Protein AF-A0A6A3IEI0-F1 (afdb_monomer_lite)

Foldseek 3Di:
DDDDDDDDDDDDDDDPDDPPPPPPPPVQDPCLDPVNLVQLVCQQVVFPPDLVRLLVRPSNLVSLVQLQDPSNLVSCVVVVVDHSVVSVVSVVSNCVSVVVDDPPDPDD

Sequence (108 aa):
MKSMTAAVIALGVLASAVPALAQETHSLSSECTVEYLTSAKSACDSVADVSQLKCEDESCHEALHSLVEDEVRQCYVDLGLGPATDLDYYVLLDEFCHGQGVRIWHCQ

Structure (mmCIF, N/CA/C/O backbone):
data_AF-A0A6A3IEI0-F1
#
_entry.id   AF-A0A6A3IEI0-F1
#
loop_
_atom_site.group_PDB
_atom_site.id
_atom_site.type_symbol
_atom_site.label_atom_id
_atom_site.label_alt_id
_atom_site.label_comp_id
_atom_site.label_asym_id
_atom_site.label_entity_id
_atom_site.label_seq_id
_atom_site.pdbx_PDB_ins_code
_atom_site.Cartn_x
_atom_site.Cartn_y
_atom_site.Cartn_z
_atom_site.occupancy
_atom_site.B_iso_or_equiv
_atom_site.auth_seq_id
_atom_site.auth_comp_id
_atom_site.auth_asym_id
_atom_site.auth_atom_id
_atom_site.pdbx_PDB_model_num
ATOM 1 N N . MET A 1 1 ? -25.613 -55.795 59.375 1.00 34.84 1 MET A N 1
ATOM 2 C CA . MET A 1 1 ? -24.328 -55.244 59.857 1.00 34.84 1 MET A CA 1
ATOM 3 C C . MET A 1 1 ? -24.255 -53.798 59.387 1.00 34.84 1 MET A C 1
ATOM 5 O O . MET A 1 1 ? -24.365 -53.638 58.186 1.00 34.84 1 MET A O 1
ATOM 9 N N . LYS A 1 2 ? -24.156 -52.830 60.325 1.00 37.31 2 LYS A N 1
ATOM 10 C CA . LYS A 1 2 ? -23.661 -51.425 60.234 1.00 37.31 2 LYS A CA 1
ATOM 11 C C . LYS A 1 2 ? -24.031 -50.572 59.000 1.00 37.31 2 LYS A C 1
ATOM 13 O O . LYS A 1 2 ? -23.844 -51.001 57.882 1.00 37.31 2 LYS A O 1
ATOM 18 N N . SER A 1 3 ? -24.364 -49.289 59.078 1.00 32.91 3 SER A N 1
ATOM 19 C CA . SER A 1 3 ? -24.734 -48.319 60.115 1.00 32.91 3 SER A CA 1
ATOM 20 C C . SER A 1 3 ? -25.071 -47.046 59.322 1.00 32.91 3 SER A C 1
ATOM 22 O O . SER A 1 3 ? -24.439 -46.784 58.301 1.00 32.91 3 SER A O 1
ATOM 24 N N . MET A 1 4 ? -26.062 -46.282 59.767 1.00 51.47 4 MET A N 1
ATOM 25 C CA . MET A 1 4 ? -26.483 -45.007 59.177 1.00 51.47 4 MET A CA 1
ATOM 26 C C . MET A 1 4 ? -25.411 -43.922 59.354 1.00 51.47 4 MET A C 1
ATOM 28 O O . MET A 1 4 ? -24.902 -43.830 60.466 1.00 51.47 4 MET A O 1
ATOM 32 N N . THR A 1 5 ? -25.206 -43.053 58.350 1.00 45.84 5 THR A N 1
ATOM 33 C CA . THR A 1 5 ? -25.083 -41.593 58.564 1.00 45.84 5 THR A CA 1
ATOM 34 C C . THR A 1 5 ? -25.382 -40.818 57.276 1.00 45.84 5 THR A C 1
ATOM 36 O O . THR A 1 5 ? -24.763 -41.048 56.241 1.00 45.84 5 THR A O 1
ATOM 39 N N . ALA A 1 6 ? -26.330 -39.885 57.360 1.00 48.53 6 ALA A N 1
ATOM 40 C CA . ALA A 1 6 ? -26.602 -38.861 56.359 1.00 48.53 6 ALA A CA 1
ATOM 41 C C . ALA A 1 6 ? -25.674 -37.652 56.569 1.00 48.53 6 ALA A C 1
ATOM 43 O O . ALA A 1 6 ? -25.370 -37.306 57.710 1.00 48.53 6 ALA A O 1
ATOM 44 N N . ALA A 1 7 ? -25.292 -36.972 55.488 1.00 47.81 7 ALA A N 1
ATOM 45 C CA . ALA A 1 7 ? -24.742 -35.621 55.540 1.00 47.81 7 ALA A CA 1
ATOM 46 C C . ALA A 1 7 ? -25.400 -34.782 54.439 1.00 47.81 7 ALA A C 1
ATOM 48 O O . ALA A 1 7 ? -25.228 -35.030 53.249 1.00 47.81 7 ALA A O 1
ATOM 49 N N . VAL A 1 8 ? -26.205 -33.817 54.876 1.00 51.47 8 VAL A N 1
ATOM 50 C CA . VAL A 1 8 ? -26.814 -32.765 54.064 1.00 51.47 8 VAL A CA 1
ATOM 51 C C . VAL A 1 8 ? -25.814 -31.613 54.023 1.00 51.47 8 VAL A C 1
ATOM 53 O O . VAL A 1 8 ? -25.468 -31.106 55.087 1.00 51.47 8 VAL A O 1
ATOM 56 N N . ILE A 1 9 ? -25.362 -31.177 52.842 1.00 54.38 9 ILE A N 1
ATOM 57 C CA . ILE A 1 9 ? -24.664 -29.889 52.690 1.00 54.38 9 ILE A CA 1
ATOM 58 C C . ILE A 1 9 ? -25.219 -29.144 51.469 1.00 54.38 9 ILE A C 1
ATOM 60 O O . ILE A 1 9 ? -24.963 -29.497 50.325 1.00 54.38 9 ILE A O 1
ATOM 64 N N . ALA A 1 10 ? -26.052 -28.162 51.815 1.00 45.59 10 ALA A N 1
ATOM 65 C CA . ALA A 1 10 ? -26.248 -26.812 51.285 1.00 45.59 10 ALA A CA 1
ATOM 66 C C . ALA A 1 10 ? -26.016 -26.462 49.796 1.00 45.59 10 ALA A C 1
ATOM 68 O O . ALA A 1 10 ? -24.976 -26.710 49.197 1.00 45.59 10 ALA A O 1
ATOM 69 N N . LEU A 1 11 ? -27.012 -25.717 49.302 1.00 50.47 11 LEU A N 1
ATOM 70 C CA . LEU A 1 11 ? -27.072 -24.878 48.103 1.00 50.47 11 LEU A CA 1
ATOM 71 C C . LEU A 1 11 ? -25.837 -23.987 47.878 1.00 50.47 11 LEU A C 1
ATOM 73 O O . LEU A 1 11 ? -25.334 -23.376 48.819 1.00 50.47 11 LEU A O 1
ATOM 77 N N . GLY A 1 12 ? -25.467 -23.785 46.607 1.00 43.62 12 GLY A N 1
ATOM 78 C CA . GLY A 1 12 ? -24.478 -22.775 46.225 1.00 43.62 12 GLY A CA 1
ATOM 79 C C . GLY A 1 12 ? -24.364 -22.511 44.720 1.00 43.62 12 GLY A C 1
ATOM 80 O O . GLY A 1 12 ? -23.536 -23.114 44.059 1.00 43.62 12 GLY A O 1
ATOM 81 N N . VAL A 1 13 ? -25.169 -21.552 44.246 1.00 50.34 13 VAL A N 1
ATOM 82 C CA . VAL A 1 13 ? -24.911 -20.582 43.155 1.00 50.34 13 VAL A CA 1
ATOM 83 C C . VAL A 1 13 ? -24.738 -21.095 41.710 1.00 50.34 13 VAL A C 1
ATOM 85 O O . VAL A 1 13 ? -23.729 -21.670 41.318 1.00 50.34 13 VAL A O 1
ATOM 88 N N . LEU A 1 14 ? -25.722 -20.726 40.880 1.00 53.97 14 LEU A N 1
ATOM 89 C CA . LEU A 1 14 ? -25.626 -20.638 39.423 1.00 53.97 14 LEU A CA 1
ATOM 90 C C . LEU A 1 14 ? -24.632 -19.532 39.040 1.00 53.97 14 LEU A C 1
ATOM 92 O O . LEU A 1 14 ? -24.899 -18.355 39.276 1.00 53.97 14 LEU A O 1
ATOM 96 N N . ALA A 1 15 ? -23.528 -19.900 38.401 1.00 49.03 15 ALA A N 1
ATOM 97 C CA . ALA A 1 15 ? -22.707 -18.975 37.633 1.00 49.03 15 ALA A CA 1
ATOM 98 C C . ALA A 1 15 ? -22.516 -19.572 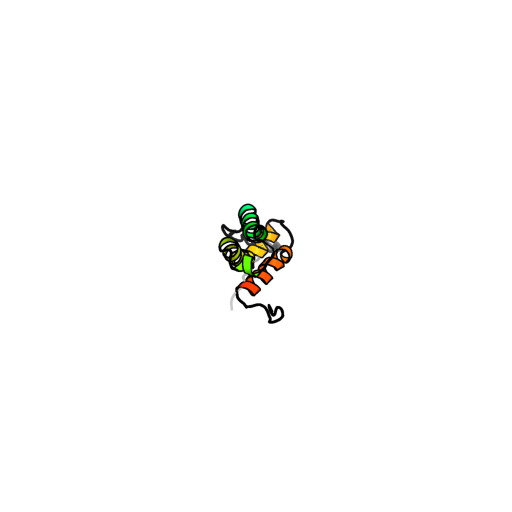36.238 1.00 49.03 15 ALA A C 1
ATOM 100 O O . ALA A 1 15 ? -21.639 -20.401 36.007 1.00 49.03 15 ALA A O 1
ATOM 101 N N . SER A 1 16 ? -23.383 -19.185 35.304 1.00 51.22 16 SER A N 1
ATOM 102 C CA . SER A 1 16 ? -23.108 -19.333 33.878 1.00 51.22 16 SER A CA 1
ATOM 103 C C . SER A 1 16 ? -21.912 -18.441 33.561 1.00 51.22 16 SER A C 1
ATOM 105 O O . SER A 1 16 ? -22.046 -17.219 33.488 1.00 51.22 16 SER A O 1
ATOM 107 N N . ALA A 1 17 ? -20.735 -19.053 33.454 1.00 51.69 17 ALA A N 1
ATOM 108 C CA . ALA A 1 17 ? -19.540 -18.390 32.973 1.00 51.69 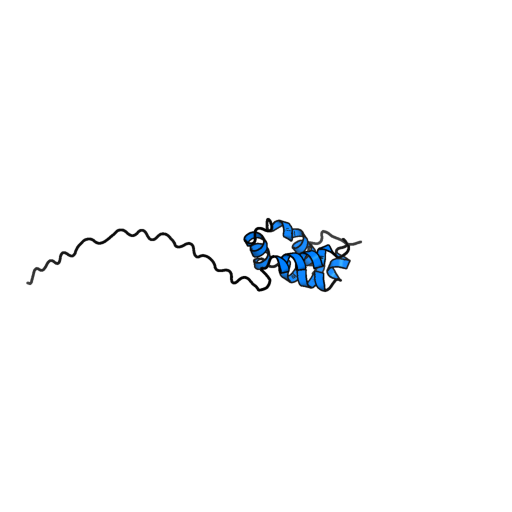17 ALA A CA 1
ATOM 109 C C . ALA A 1 17 ? -19.819 -17.884 31.553 1.00 51.69 17 ALA A C 1
ATOM 111 O O . ALA A 1 17 ? -20.028 -18.666 30.626 1.00 51.69 17 ALA A O 1
ATOM 112 N N . VAL A 1 18 ? -19.875 -16.562 31.404 1.00 60.34 18 VAL A N 1
ATOM 113 C CA . VAL A 1 18 ? -19.730 -15.906 30.108 1.00 60.34 18 VAL A CA 1
ATOM 114 C C . VAL A 1 18 ? -18.391 -16.356 29.516 1.00 60.34 18 VAL A C 1
ATOM 116 O O . VAL A 1 18 ? -17.390 -16.325 30.239 1.00 60.34 18 VAL A O 1
ATOM 119 N N . PRO A 1 19 ? -18.323 -16.805 28.252 1.00 47.12 19 PRO A N 1
ATOM 120 C CA . PRO A 1 19 ? -17.031 -16.982 27.622 1.00 47.12 19 PRO A CA 1
ATOM 121 C C . PRO A 1 19 ? -16.401 -15.591 27.564 1.00 47.12 19 PRO A C 1
ATOM 123 O O . PRO A 1 19 ? -16.930 -14.680 26.925 1.00 47.12 19 PRO A O 1
ATOM 126 N N . ALA A 1 20 ? -15.317 -15.406 28.315 1.00 53.28 20 ALA A N 1
ATOM 127 C CA . ALA A 1 20 ? -14.439 -14.273 28.123 1.00 53.28 20 ALA A CA 1
ATOM 128 C C . ALA A 1 20 ? -14.009 -14.326 26.656 1.00 53.28 20 ALA A C 1
ATOM 130 O O . ALA A 1 20 ? -13.369 -15.292 26.242 1.00 53.28 20 ALA A O 1
ATOM 131 N N . LEU A 1 21 ? -14.425 -13.332 25.867 1.00 45.47 21 LEU A N 1
ATOM 132 C CA . LEU A 1 21 ? -13.785 -13.038 24.595 1.00 45.47 21 LEU A CA 1
ATOM 133 C C . LEU A 1 21 ? -12.297 -12.934 24.914 1.00 45.47 21 LEU A C 1
ATOM 135 O O . LEU A 1 21 ? -11.884 -12.020 25.633 1.00 45.47 21 LEU A O 1
ATOM 139 N N . ALA A 1 22 ? -11.528 -13.927 24.470 1.00 52.62 22 ALA A N 1
ATOM 140 C CA . ALA A 1 22 ? -10.094 -13.803 24.377 1.00 52.62 22 ALA A CA 1
ATOM 141 C C . ALA A 1 22 ? -9.875 -12.577 23.495 1.00 52.62 22 ALA A C 1
ATOM 143 O O . ALA A 1 22 ? -10.135 -12.604 22.297 1.00 52.62 22 ALA A O 1
ATOM 144 N N . GLN A 1 23 ? -9.542 -11.454 24.124 1.00 47.59 23 GLN A N 1
ATOM 145 C CA . GLN A 1 23 ? -8.947 -10.348 23.408 1.00 47.59 23 GLN A CA 1
ATOM 146 C C . GLN A 1 23 ? -7.590 -10.897 23.003 1.00 47.59 23 GLN A C 1
ATOM 148 O O . GLN A 1 23 ? -6.699 -11.043 23.840 1.00 47.59 23 GLN A O 1
ATOM 153 N N . GLU A 1 24 ? -7.515 -11.349 21.755 1.00 47.88 24 GLU A N 1
ATOM 154 C CA . GLU A 1 24 ? -6.271 -11.628 21.066 1.00 47.88 24 GLU A CA 1
ATOM 155 C C . GLU A 1 24 ? -5.506 -10.309 21.099 1.00 47.88 24 GLU A C 1
ATOM 157 O O . GLU A 1 24 ? -5.742 -9.392 20.317 1.00 47.88 24 GLU A O 1
ATOM 162 N N . THR A 1 25 ? -4.659 -10.152 22.113 1.00 47.81 25 THR A N 1
ATOM 163 C CA . THR A 1 25 ? -3.644 -9.114 22.130 1.00 47.81 25 THR A CA 1
ATOM 164 C C . THR A 1 25 ? -2.660 -9.529 21.046 1.00 47.81 25 THR A C 1
ATOM 166 O O . THR A 1 25 ? -1.638 -10.155 21.333 1.00 47.81 25 THR A O 1
ATOM 169 N N . HIS A 1 26 ? -3.018 -9.276 19.783 1.00 53.19 26 HIS A N 1
ATOM 170 C CA . HIS A 1 26 ? -2.070 -9.302 18.688 1.00 53.19 26 HIS A CA 1
ATOM 171 C C . HIS A 1 26 ? -0.924 -8.416 19.149 1.00 53.19 26 HIS A C 1
ATOM 173 O O . HIS A 1 26 ? -1.106 -7.237 19.465 1.00 53.19 26 HIS A O 1
ATOM 179 N N . SER A 1 27 ? 0.234 -9.041 19.348 1.00 53.59 27 SER A N 1
ATOM 180 C CA . SER A 1 27 ? 1.466 -8.310 19.568 1.00 53.59 27 SER A CA 1
ATOM 181 C C . SER A 1 27 ? 1.676 -7.553 18.278 1.00 53.59 27 SER A C 1
ATOM 183 O O . SER A 1 27 ? 2.127 -8.144 17.312 1.00 53.59 27 SER A O 1
ATOM 185 N N . LEU A 1 28 ? 1.222 -6.299 18.246 1.00 57.62 28 LEU A N 1
ATOM 186 C CA . LEU A 1 28 ? 1.346 -5.426 17.093 1.00 57.62 28 LEU A CA 1
ATOM 187 C C . LEU A 1 28 ? 2.820 -5.492 16.691 1.00 57.62 28 LEU A C 1
ATOM 189 O O . LEU A 1 28 ? 3.676 -5.043 17.464 1.00 57.62 28 LEU A O 1
ATOM 193 N N . SER A 1 29 ? 3.120 -6.113 15.542 1.00 63.22 29 SER A N 1
ATOM 194 C CA . SER A 1 29 ? 4.444 -6.000 14.934 1.00 63.22 29 SER A CA 1
ATOM 195 C C . SER A 1 29 ? 4.831 -4.515 14.942 1.00 63.22 29 SER A C 1
ATOM 197 O O . SER A 1 29 ? 3.966 -3.636 14.875 1.00 63.22 29 SER A O 1
ATOM 199 N N . SER A 1 30 ? 6.124 -4.197 15.007 1.00 69.75 30 SER A N 1
ATOM 200 C CA . SER A 1 30 ? 6.607 -2.822 14.790 1.00 69.75 30 SER A CA 1
ATOM 201 C C . SER A 1 30 ? 6.070 -2.192 13.494 1.00 69.75 30 SER A C 1
ATOM 203 O O . SER A 1 30 ? 6.048 -0.972 13.356 1.00 69.75 30 SER A O 1
ATOM 205 N N . GLU A 1 31 ? 5.614 -3.034 12.572 1.00 74.75 31 GLU A N 1
ATOM 206 C CA . GLU A 1 31 ? 5.027 -2.716 11.274 1.00 74.75 31 GLU A CA 1
ATOM 207 C C . GLU A 1 31 ? 3.521 -2.402 11.356 1.00 74.75 31 GLU A C 1
ATOM 209 O O . GLU A 1 31 ? 2.941 -1.809 10.452 1.00 74.75 31 GLU A O 1
ATOM 214 N N . CYS A 1 32 ? 2.861 -2.716 12.470 1.00 87.69 32 CYS A N 1
ATOM 215 C CA . CYS A 1 32 ? 1.446 -2.435 12.673 1.00 87.69 32 CYS A CA 1
ATOM 216 C C . CYS A 1 32 ? 1.220 -1.023 13.242 1.00 87.69 32 CYS A C 1
ATOM 218 O O . CYS A 1 32 ? 0.696 -0.823 14.341 1.00 87.69 32 CYS A O 1
ATOM 220 N N . THR A 1 33 ? 1.647 -0.017 12.479 1.00 93.06 33 THR A N 1
ATOM 221 C CA . THR A 1 33 ? 1.388 1.401 12.759 1.00 93.06 33 THR A CA 1
ATOM 222 C C . THR A 1 33 ? 0.835 2.092 11.520 1.00 93.06 33 THR A C 1
ATOM 224 O O . THR A 1 33 ? 1.125 1.703 10.386 1.00 93.06 33 THR A O 1
ATOM 227 N N . VAL A 1 34 ? 0.038 3.144 11.725 1.00 95.12 34 VAL A N 1
ATOM 228 C CA . VAL A 1 34 ? -0.513 3.940 10.618 1.00 95.12 34 VAL A CA 1
ATOM 229 C C . VAL A 1 34 ? 0.620 4.552 9.795 1.00 95.12 34 VAL A C 1
ATOM 231 O O . VAL A 1 34 ? 0.553 4.575 8.565 1.00 95.12 34 VAL A O 1
ATOM 234 N N . GLU A 1 35 ? 1.676 5.013 10.463 1.00 94.94 35 GLU A N 1
ATOM 235 C CA . GLU A 1 35 ? 2.868 5.582 9.846 1.00 94.94 35 GLU A CA 1
ATOM 236 C C . GLU A 1 35 ? 3.588 4.557 8.969 1.00 94.94 35 GLU A C 1
ATOM 238 O O . GLU A 1 35 ? 3.876 4.860 7.809 1.00 94.94 35 GLU A O 1
ATOM 243 N N . TYR A 1 36 ? 3.825 3.343 9.482 1.00 94.19 36 TYR A N 1
ATOM 244 C CA . TYR A 1 36 ? 4.485 2.284 8.720 1.00 94.19 36 TYR A CA 1
ATOM 245 C C . TYR A 1 36 ? 3.680 1.910 7.474 1.00 94.19 36 TYR A C 1
ATOM 247 O O . TYR A 1 36 ? 4.200 2.022 6.365 1.00 94.19 36 TYR A O 1
ATOM 255 N N . LEU A 1 37 ? 2.395 1.570 7.630 1.00 95.62 37 LEU A N 1
ATOM 256 C CA . LEU A 1 37 ? 1.519 1.170 6.521 1.00 95.62 37 LEU A CA 1
ATOM 257 C C . LEU A 1 37 ? 1.406 2.264 5.454 1.00 95.62 37 LEU A C 1
ATOM 259 O O . LEU A 1 37 ? 1.431 1.982 4.257 1.00 95.62 37 LEU A O 1
ATOM 263 N N . THR A 1 38 ? 1.319 3.527 5.874 1.00 95.94 38 THR A N 1
ATOM 264 C CA . THR A 1 38 ? 1.292 4.661 4.942 1.00 95.94 38 THR A CA 1
ATOM 265 C C . THR A 1 38 ? 2.620 4.792 4.199 1.00 95.94 38 THR A C 1
ATOM 267 O O . THR A 1 38 ? 2.622 5.004 2.987 1.00 95.94 38 THR A O 1
ATOM 270 N N . SER A 1 39 ? 3.749 4.648 4.900 1.00 96.44 39 SER A N 1
ATOM 271 C CA . SER A 1 39 ? 5.074 4.742 4.283 1.00 96.44 39 SER A CA 1
ATOM 272 C C . SER A 1 39 ? 5.349 3.597 3.306 1.00 96.44 39 SER A C 1
ATOM 274 O O . SER A 1 39 ? 5.815 3.858 2.199 1.00 96.44 39 SER A O 1
ATOM 276 N N . ALA A 1 40 ? 4.967 2.366 3.655 1.00 96.25 40 ALA A N 1
ATOM 277 C CA . ALA A 1 40 ? 5.102 1.188 2.806 1.00 96.25 40 ALA A CA 1
ATOM 278 C C . ALA A 1 40 ? 4.286 1.335 1.512 1.00 96.25 40 ALA A C 1
ATOM 280 O O . ALA A 1 40 ? 4.819 1.170 0.417 1.00 96.25 40 ALA A O 1
ATOM 281 N N . LYS A 1 41 ? 3.015 1.756 1.608 1.00 97.69 41 LYS A N 1
ATOM 282 C CA . LYS A 1 41 ? 2.187 2.044 0.422 1.00 97.69 41 LYS A CA 1
ATOM 283 C C . LYS A 1 41 ? 2.808 3.140 -0.443 1.00 97.69 41 LYS A C 1
ATOM 285 O O . LYS A 1 41 ? 2.932 2.989 -1.656 1.00 97.69 41 LYS A O 1
ATOM 290 N N . SER A 1 42 ? 3.263 4.223 0.191 1.00 97.94 42 SER A N 1
ATOM 291 C CA . SER A 1 42 ? 3.885 5.350 -0.505 1.00 97.94 42 SER A CA 1
ATOM 292 C C . SER A 1 42 ? 5.187 4.976 -1.215 1.00 97.94 42 SER A C 1
ATOM 294 O O . SER A 1 42 ? 5.492 5.599 -2.235 1.00 97.94 42 SER A O 1
ATOM 296 N N . ALA A 1 43 ? 5.949 4.002 -0.707 1.00 97.81 43 ALA A N 1
ATOM 297 C CA . ALA A 1 43 ? 7.159 3.519 -1.368 1.00 97.81 43 ALA A CA 1
ATOM 298 C C . ALA A 1 43 ? 6.824 3.041 -2.785 1.00 97.81 43 ALA A C 1
ATOM 300 O O . ALA A 1 43 ? 7.426 3.499 -3.750 1.00 97.81 43 ALA A O 1
ATOM 301 N N . CYS A 1 44 ? 5.759 2.253 -2.931 1.00 97.56 44 CYS A N 1
ATOM 302 C CA . CYS A 1 44 ? 5.287 1.813 -4.236 1.00 97.56 44 CYS A CA 1
ATOM 303 C C . CYS A 1 44 ? 4.523 2.888 -5.012 1.00 97.56 44 CYS A C 1
ATOM 305 O O . CYS A 1 44 ? 4.749 3.042 -6.212 1.00 97.56 44 CYS A O 1
ATOM 307 N N . ASP A 1 45 ? 3.623 3.639 -4.375 1.00 97.44 45 ASP A N 1
ATOM 308 C CA . ASP A 1 45 ? 2.752 4.609 -5.060 1.00 97.44 45 ASP A CA 1
ATOM 309 C C . ASP A 1 45 ? 3.525 5.804 -5.644 1.00 97.44 45 ASP A C 1
ATOM 311 O O . ASP A 1 45 ? 3.045 6.460 -6.569 1.00 97.44 45 ASP A O 1
ATOM 315 N N . SER A 1 46 ? 4.726 6.085 -5.127 1.00 96.88 46 SER A N 1
ATOM 316 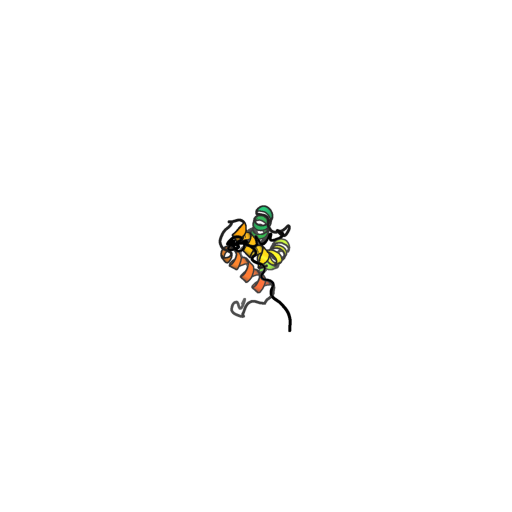C CA . SER A 1 46 ? 5.600 7.147 -5.639 1.00 96.88 46 SER A CA 1
ATOM 317 C C . SER A 1 46 ? 6.367 6.767 -6.912 1.00 96.88 46 SER A C 1
ATOM 319 O O . SER A 1 46 ? 6.798 7.650 -7.659 1.00 96.88 46 SER A O 1
ATOM 321 N N . VAL A 1 47 ? 6.513 5.468 -7.187 1.00 96.56 47 VAL A N 1
ATOM 322 C CA . VAL A 1 47 ? 7.141 4.958 -8.408 1.00 96.56 47 VAL A CA 1
ATOM 323 C C . VAL A 1 47 ? 6.150 5.059 -9.566 1.00 96.56 47 VAL A C 1
ATOM 325 O O . VAL A 1 47 ? 4.944 4.856 -9.397 1.00 96.56 47 VAL A O 1
ATOM 328 N N . ALA A 1 48 ? 6.663 5.359 -10.764 1.00 94.94 48 ALA A N 1
ATOM 329 C CA . ALA A 1 48 ? 5.867 5.392 -11.987 1.00 94.94 48 ALA A CA 1
ATOM 330 C C . ALA A 1 48 ? 5.013 4.120 -12.133 1.00 94.94 48 ALA A C 1
ATOM 332 O O . ALA A 1 48 ? 5.447 3.028 -11.765 1.00 94.94 48 ALA A O 1
ATOM 333 N N . ASP A 1 49 ? 3.803 4.262 -12.680 1.00 92.56 49 ASP A N 1
ATOM 334 C CA . ASP A 1 49 ? 2.817 3.177 -12.776 1.00 92.56 49 ASP A CA 1
ATOM 335 C C . ASP A 1 49 ? 3.153 2.171 -13.891 1.00 92.56 49 ASP A C 1
ATOM 337 O O . ASP A 1 49 ? 2.477 2.045 -14.910 1.00 92.56 49 ASP A O 1
ATOM 341 N N . VAL A 1 50 ? 4.285 1.497 -13.711 1.00 93.19 50 VAL A N 1
ATOM 342 C CA . VAL A 1 50 ? 4.828 0.442 -14.558 1.00 93.19 50 VAL A CA 1
ATOM 343 C C . VAL A 1 50 ? 5.328 -0.645 -13.615 1.00 93.19 50 VAL A C 1
ATOM 345 O O . VAL A 1 50 ? 6.257 -0.415 -12.842 1.00 93.19 50 VAL A O 1
ATOM 348 N N . SER A 1 51 ? 4.724 -1.833 -13.672 1.00 92.88 51 SER A N 1
ATOM 349 C CA . SER A 1 51 ? 5.011 -2.921 -12.726 1.00 92.88 51 SER A CA 1
ATOM 350 C C . SER A 1 51 ? 6.490 -3.302 -12.690 1.00 92.88 51 SER A C 1
ATOM 352 O O . SER A 1 51 ? 7.020 -3.518 -11.608 1.00 92.88 51 SER A O 1
ATOM 354 N N . GLN A 1 52 ? 7.186 -3.314 -13.836 1.00 93.69 52 GLN A N 1
ATOM 355 C CA . GLN A 1 52 ? 8.628 -3.591 -13.855 1.00 93.69 52 GLN A CA 1
ATOM 356 C C . GLN A 1 52 ? 9.424 -2.551 -13.057 1.00 93.69 52 GLN A C 1
ATOM 358 O O . GLN A 1 52 ? 10.276 -2.938 -12.268 1.00 93.69 52 GLN A O 1
ATOM 363 N N . LEU A 1 53 ? 9.106 -1.258 -13.195 1.00 95.50 53 LEU A N 1
ATOM 364 C CA . LEU A 1 53 ? 9.804 -0.198 -12.458 1.00 95.50 53 LEU A CA 1
ATOM 365 C C . LEU A 1 53 ? 9.558 -0.298 -10.950 1.00 95.50 53 LEU A C 1
ATOM 367 O O . LEU A 1 53 ? 10.464 -0.040 -10.169 1.00 95.50 53 LEU A O 1
ATOM 371 N N . LYS A 1 54 ? 8.354 -0.709 -10.536 1.00 96.06 54 LYS A N 1
ATOM 372 C CA . LYS A 1 54 ? 8.036 -0.962 -9.124 1.00 96.06 54 LYS A CA 1
ATOM 373 C C . LYS A 1 54 ? 8.786 -2.176 -8.565 1.00 96.06 54 LYS A C 1
ATOM 375 O O . LYS A 1 54 ? 9.223 -2.127 -7.426 1.00 96.06 54 LYS A O 1
ATOM 380 N N . CYS A 1 55 ? 8.981 -3.230 -9.361 1.00 95.94 55 CYS A N 1
ATOM 381 C CA . CYS A 1 55 ? 9.764 -4.400 -8.946 1.00 95.94 55 CYS A CA 1
ATOM 382 C C . CYS A 1 55 ? 11.275 -4.138 -8.874 1.00 95.94 55 CYS A C 1
ATOM 384 O O . CYS A 1 55 ? 11.969 -4.814 -8.114 1.00 95.94 55 CYS A O 1
ATOM 386 N N . GLU A 1 56 ? 11.783 -3.217 -9.700 1.00 94.19 56 GLU A N 1
ATOM 387 C CA . GLU A 1 56 ? 13.190 -2.791 -9.722 1.00 94.19 56 GLU A CA 1
ATOM 388 C C . GLU A 1 56 ? 13.523 -1.772 -8.618 1.00 94.19 56 GLU A C 1
ATOM 390 O O . GLU A 1 56 ? 14.696 -1.598 -8.286 1.00 94.19 56 GLU A O 1
ATOM 395 N N . ASP A 1 57 ? 12.515 -1.107 -8.047 1.00 97.50 57 ASP A N 1
ATOM 396 C CA . ASP A 1 57 ? 12.681 -0.187 -6.925 1.00 97.50 57 ASP A CA 1
ATOM 397 C C . ASP A 1 57 ? 12.802 -0.960 -5.604 1.00 97.50 57 ASP A C 1
ATOM 399 O O . ASP A 1 57 ? 11.857 -1.613 -5.162 1.00 97.50 57 ASP A O 1
ATOM 403 N N . GLU A 1 58 ? 13.975 -0.883 -4.968 1.00 96.38 58 GLU A N 1
ATOM 404 C CA . GLU A 1 58 ? 14.288 -1.603 -3.723 1.00 96.38 58 GLU A CA 1
ATOM 405 C C . GLU A 1 58 ? 13.283 -1.282 -2.610 1.00 96.38 58 GLU A C 1
ATOM 407 O O . GLU A 1 58 ? 12.781 -2.188 -1.952 1.00 96.38 58 GLU A O 1
ATOM 412 N N . SER A 1 59 ? 12.930 -0.004 -2.439 1.00 96.88 59 SER A N 1
ATOM 413 C CA . SER A 1 59 ? 12.023 0.429 -1.373 1.00 96.88 59 SER A CA 1
ATOM 414 C C . SER A 1 59 ? 10.595 -0.067 -1.587 1.00 96.88 59 SER A C 1
ATOM 416 O O . SER A 1 59 ? 9.948 -0.484 -0.628 1.00 96.88 59 SER A O 1
ATOM 418 N N . CYS A 1 60 ? 10.088 -0.048 -2.823 1.00 98.06 60 CYS A N 1
ATOM 419 C CA . CYS A 1 60 ? 8.799 -0.662 -3.125 1.00 98.06 60 CYS A CA 1
ATOM 420 C C . CYS A 1 60 ? 8.853 -2.182 -2.938 1.00 98.06 60 CYS A C 1
ATOM 422 O O . CYS A 1 60 ? 7.974 -2.732 -2.285 1.00 98.06 60 CYS A O 1
ATOM 424 N N . HIS A 1 61 ? 9.883 -2.863 -3.446 1.00 96.31 61 HIS A N 1
ATOM 425 C CA . HIS A 1 61 ? 9.991 -4.320 -3.348 1.00 96.31 61 HIS A CA 1
ATOM 426 C C . HIS A 1 61 ? 10.028 -4.803 -1.890 1.00 96.31 61 HIS A C 1
ATOM 428 O O . HIS A 1 61 ? 9.306 -5.728 -1.531 1.00 96.31 61 HIS A O 1
ATOM 434 N N . GLU A 1 62 ? 10.810 -4.152 -1.026 1.00 95.50 62 GLU A N 1
ATOM 435 C CA . GLU A 1 62 ? 10.834 -4.469 0.407 1.00 95.50 62 GLU A CA 1
ATOM 436 C C . GLU A 1 62 ? 9.487 -4.184 1.084 1.00 95.50 62 GLU A C 1
ATOM 438 O O . GLU A 1 62 ? 9.018 -4.977 1.901 1.00 95.50 62 GLU A O 1
ATOM 443 N N . ALA A 1 63 ? 8.822 -3.082 0.720 1.00 96.75 63 ALA A N 1
ATOM 444 C CA . ALA A 1 63 ? 7.496 -2.768 1.241 1.00 96.75 63 ALA A CA 1
ATOM 445 C C . ALA A 1 63 ? 6.450 -3.823 0.848 1.00 96.75 63 ALA A C 1
ATOM 447 O O . ALA A 1 63 ? 5.572 -4.136 1.655 1.00 96.75 63 ALA A O 1
ATOM 448 N N . LEU A 1 64 ? 6.546 -4.391 -0.360 1.00 96.69 64 LEU A N 1
ATOM 449 C CA . LEU A 1 64 ? 5.658 -5.462 -0.813 1.00 96.69 64 LEU A CA 1
ATOM 450 C C . LEU A 1 64 ? 5.760 -6.694 0.084 1.00 96.69 64 LEU A C 1
ATOM 452 O O . LEU A 1 64 ? 4.718 -7.192 0.499 1.00 96.69 64 LEU A O 1
ATOM 456 N N . HIS A 1 65 ? 6.968 -7.113 0.477 1.00 94.62 65 HIS A N 1
ATOM 457 C CA . HIS A 1 65 ? 7.143 -8.272 1.366 1.00 94.62 65 HIS A CA 1
ATOM 458 C C . HIS A 1 65 ? 6.375 -8.145 2.678 1.00 94.62 65 HIS A C 1
ATOM 460 O O . HIS A 1 65 ? 5.908 -9.158 3.175 1.00 94.62 65 HIS A O 1
ATOM 466 N N . SER A 1 66 ? 6.194 -6.929 3.196 1.00 93.00 66 SER A N 1
ATOM 467 C CA . SER A 1 66 ? 5.410 -6.672 4.409 1.00 93.00 66 SER A CA 1
ATOM 468 C C . SER A 1 66 ? 3.915 -6.483 4.110 1.00 93.00 66 SER A C 1
ATOM 470 O O . SER A 1 66 ? 3.062 -7.092 4.751 1.00 93.00 66 SER A O 1
ATOM 472 N N . LEU A 1 67 ? 3.555 -5.685 3.095 1.00 95.62 67 LEU A N 1
ATOM 473 C CA . LEU A 1 67 ? 2.154 -5.359 2.774 1.00 95.62 67 LEU A CA 1
ATOM 474 C C . LEU A 1 67 ? 1.299 -6.572 2.379 1.00 95.62 67 LEU A C 1
ATOM 476 O O . LEU A 1 67 ? 0.070 -6.500 2.476 1.00 95.62 67 LEU A O 1
ATOM 480 N N . VAL A 1 68 ? 1.922 -7.657 1.913 1.00 95.62 68 VAL A N 1
ATOM 481 C CA . VAL A 1 68 ? 1.220 -8.883 1.509 1.00 95.62 68 VAL A CA 1
ATOM 482 C C . VAL A 1 68 ? 1.024 -9.883 2.645 1.00 95.62 68 VAL A C 1
ATOM 484 O O . VAL A 1 68 ? 0.232 -10.812 2.486 1.00 95.62 68 VAL A O 1
ATOM 487 N N . GLU A 1 69 ? 1.690 -9.703 3.788 1.00 94.31 69 GLU A N 1
ATOM 488 C CA . GLU A 1 69 ? 1.542 -10.613 4.922 1.00 94.31 69 GLU A CA 1
ATOM 489 C C . GLU A 1 69 ? 0.147 -10.497 5.544 1.00 94.31 69 GLU A C 1
ATOM 491 O O . GLU A 1 69 ? -0.374 -9.402 5.773 1.00 94.31 69 GLU A O 1
ATOM 496 N N . ASP A 1 70 ? -0.464 -11.640 5.865 1.00 94.50 70 ASP A N 1
ATOM 497 C CA . ASP A 1 70 ? -1.820 -11.683 6.424 1.00 94.50 70 ASP A CA 1
ATOM 498 C C . ASP A 1 70 ? -1.938 -10.886 7.735 1.00 94.50 70 ASP A C 1
ATOM 500 O O . ASP A 1 70 ? -2.960 -10.240 7.972 1.00 94.50 70 ASP A O 1
ATOM 504 N N . GLU A 1 71 ? -0.888 -10.874 8.563 1.00 93.12 71 GLU A N 1
ATOM 505 C CA . GLU A 1 71 ? -0.848 -10.100 9.810 1.00 93.12 71 GLU A CA 1
ATOM 506 C C . GLU A 1 71 ? -0.903 -8.587 9.546 1.00 93.12 71 GLU A C 1
ATOM 508 O O . GLU A 1 71 ? -1.683 -7.870 10.177 1.00 93.12 71 GLU A O 1
ATOM 513 N N . VAL A 1 72 ? -0.137 -8.097 8.568 1.00 94.06 72 VAL A N 1
ATOM 514 C CA . VAL A 1 72 ? -0.101 -6.678 8.184 1.00 94.06 72 VAL A CA 1
ATOM 515 C C . VAL A 1 72 ? -1.422 -6.259 7.535 1.00 94.06 72 VAL A C 1
ATOM 517 O O . VAL A 1 72 ? -1.963 -5.188 7.828 1.00 94.06 72 VAL A O 1
ATOM 520 N N . ARG A 1 73 ? -2.009 -7.130 6.708 1.00 96.25 73 ARG A N 1
ATOM 521 C CA . ARG A 1 73 ? -3.321 -6.893 6.089 1.00 96.25 73 ARG A CA 1
ATOM 522 C C . ARG A 1 73 ? -4.446 -6.867 7.121 1.00 96.25 73 ARG A C 1
ATOM 524 O O . ARG A 1 73 ? -5.331 -6.016 7.027 1.00 96.25 73 ARG A O 1
ATOM 531 N N . GLN A 1 74 ? -4.407 -7.744 8.123 1.00 95.62 74 GLN A N 1
ATOM 532 C CA . GLN A 1 74 ? -5.358 -7.712 9.234 1.00 95.62 74 GLN A CA 1
ATOM 533 C C . GLN A 1 74 ? -5.158 -6.457 10.094 1.00 95.62 74 GLN A C 1
ATOM 535 O O . GLN A 1 74 ? -6.130 -5.779 10.420 1.00 95.62 74 GLN A O 1
ATOM 540 N N . CYS A 1 75 ? -3.911 -6.076 10.371 1.00 95.06 75 CYS A N 1
ATOM 541 C CA . CYS A 1 75 ? -3.587 -4.840 11.075 1.00 95.06 75 CYS A CA 1
ATOM 542 C C . CYS A 1 75 ? -4.171 -3.592 10.389 1.00 95.06 75 CYS A C 1
ATOM 544 O O . CYS A 1 75 ? -4.741 -2.725 11.053 1.00 95.06 75 CYS A O 1
ATOM 546 N N . TYR A 1 76 ? -4.076 -3.496 9.059 1.00 96.19 76 TYR A N 1
ATOM 547 C CA . TYR A 1 76 ? -4.663 -2.392 8.292 1.00 96.19 76 TYR A CA 1
ATOM 548 C C . TYR A 1 76 ? -6.173 -2.238 8.558 1.00 96.19 76 TYR A C 1
ATOM 550 O O . TYR A 1 76 ? -6.673 -1.118 8.712 1.00 96.19 76 TYR A O 1
ATOM 558 N N . VAL A 1 77 ? -6.885 -3.365 8.667 1.00 97.25 77 VAL A N 1
ATOM 559 C CA . VAL A 1 77 ? -8.314 -3.408 9.011 1.00 97.25 77 VAL A CA 1
ATOM 560 C C . VAL A 1 77 ? -8.542 -3.028 10.472 1.00 97.25 77 VAL A C 1
ATOM 562 O O . VAL A 1 77 ? -9.414 -2.206 10.756 1.00 97.25 77 VAL A O 1
ATOM 565 N N . ASP A 1 78 ? -7.747 -3.574 11.392 1.00 95.62 78 ASP A N 1
ATOM 566 C CA . ASP A 1 78 ? -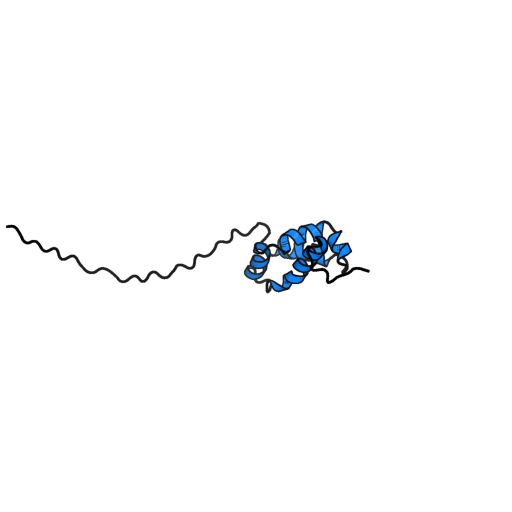7.873 -3.336 12.835 1.00 95.62 78 ASP A CA 1
ATOM 567 C C . ASP A 1 78 ? -7.615 -1.862 13.206 1.00 95.62 78 ASP A C 1
ATOM 569 O O . ASP A 1 78 ? -8.260 -1.317 14.103 1.00 95.62 78 ASP A O 1
ATOM 573 N N . LEU A 1 79 ? -6.727 -1.184 12.470 1.00 94.62 79 LEU A N 1
ATOM 574 C CA . LEU A 1 79 ? -6.471 0.257 12.578 1.00 94.62 79 LEU A CA 1
ATOM 575 C C . LEU A 1 79 ? -7.565 1.126 11.930 1.00 94.62 79 LEU A C 1
ATOM 577 O O . LEU A 1 79 ? -7.534 2.351 12.060 1.00 94.62 79 LEU A O 1
ATOM 581 N N . GLY A 1 80 ? -8.536 0.522 11.238 1.00 96.69 80 GLY A N 1
ATOM 582 C CA . GLY A 1 80 ? -9.652 1.225 10.604 1.00 96.69 80 GLY A CA 1
ATOM 583 C C . GLY A 1 80 ? -9.267 2.022 9.355 1.00 96.69 80 GLY A C 1
ATOM 584 O O . GLY A 1 80 ? -9.959 2.984 9.018 1.00 96.69 80 GLY A O 1
ATOM 585 N N . LEU A 1 81 ? -8.177 1.650 8.675 1.00 95.88 81 LEU A N 1
ATOM 586 C CA . LEU A 1 81 ? -7.695 2.350 7.477 1.00 95.88 81 LEU A CA 1
ATOM 587 C C . LEU A 1 81 ? -8.510 2.012 6.219 1.00 95.88 81 LEU A C 1
ATOM 589 O O . LEU A 1 81 ? -8.552 2.810 5.285 1.00 95.88 81 LEU A O 1
ATOM 593 N N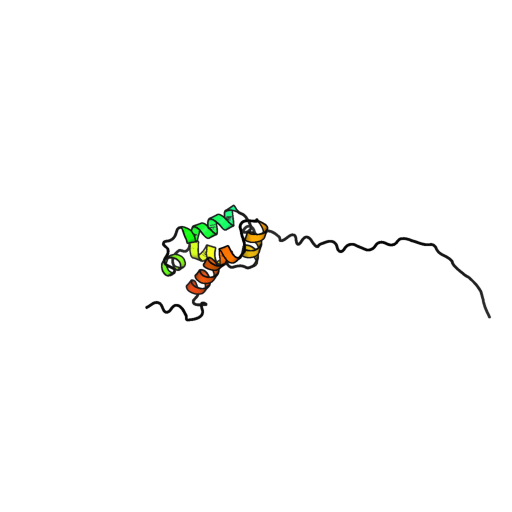 . GLY A 1 82 ? -9.186 0.862 6.217 1.00 97.00 82 GLY A N 1
ATOM 594 C CA . GLY A 1 82 ? -10.044 0.393 5.133 1.00 97.00 82 GLY A CA 1
ATOM 595 C C . GLY A 1 82 ? -10.214 -1.130 5.163 1.00 97.00 82 GLY A C 1
ATOM 596 O O . GLY A 1 82 ? -9.729 -1.786 6.088 1.00 97.00 82 GLY A O 1
ATOM 597 N N . PRO A 1 83 ? -10.919 -1.725 4.189 1.00 97.69 83 PRO A N 1
ATOM 598 C CA . PRO A 1 83 ? -10.948 -3.176 4.027 1.00 97.69 83 PRO A CA 1
ATOM 599 C C . PRO A 1 83 ? -9.587 -3.713 3.552 1.00 97.69 83 PRO A C 1
ATOM 601 O O . PRO A 1 83 ? -8.867 -3.038 2.823 1.00 97.69 83 PRO A O 1
ATOM 604 N N . ALA A 1 84 ? -9.271 -4.973 3.872 1.00 96.62 84 ALA A N 1
ATOM 605 C CA . ALA A 1 84 ? -8.035 -5.628 3.416 1.00 96.62 84 ALA A CA 1
ATOM 606 C C . ALA A 1 84 ? -7.882 -5.649 1.879 1.00 96.62 84 ALA A C 1
ATOM 608 O O . ALA A 1 84 ? -6.762 -5.707 1.374 1.00 96.62 84 ALA A O 1
ATOM 609 N N . THR A 1 85 ? -8.995 -5.554 1.139 1.00 97.38 85 THR A N 1
ATOM 610 C CA . THR A 1 85 ? -9.014 -5.478 -0.332 1.00 97.38 85 THR A CA 1
ATOM 611 C C . THR A 1 85 ? -8.347 -4.221 -0.887 1.00 97.38 85 THR A C 1
ATOM 613 O O . THR A 1 85 ? -7.949 -4.206 -2.047 1.00 97.38 85 THR A O 1
ATOM 616 N N . ASP A 1 86 ? -8.182 -3.170 -0.077 1.00 97.50 86 ASP A N 1
ATOM 617 C CA . ASP A 1 86 ? -7.403 -1.987 -0.465 1.00 97.50 86 ASP A CA 1
ATOM 618 C C . ASP A 1 86 ? -5.929 -2.332 -0.736 1.00 97.50 86 ASP A C 1
ATOM 620 O O . ASP A 1 86 ? -5.232 -1.573 -1.410 1.00 97.50 86 ASP A O 1
ATOM 624 N N . LEU A 1 87 ? -5.448 -3.464 -0.207 1.00 97.62 87 LEU A N 1
ATOM 625 C CA . LEU A 1 87 ? -4.073 -3.928 -0.364 1.00 97.62 87 LEU A CA 1
ATOM 626 C C . LEU A 1 87 ? -3.907 -4.989 -1.464 1.00 97.62 87 LEU A C 1
ATOM 628 O O . LEU A 1 87 ? -2.778 -5.372 -1.764 1.00 97.62 87 LEU A O 1
ATOM 632 N N . ASP A 1 88 ? -4.989 -5.434 -2.115 1.00 97.62 88 ASP A N 1
ATOM 633 C CA . ASP A 1 88 ? -4.936 -6.501 -3.130 1.00 97.62 88 ASP A CA 1
ATOM 634 C C . ASP A 1 88 ? -4.061 -6.122 -4.336 1.00 97.62 88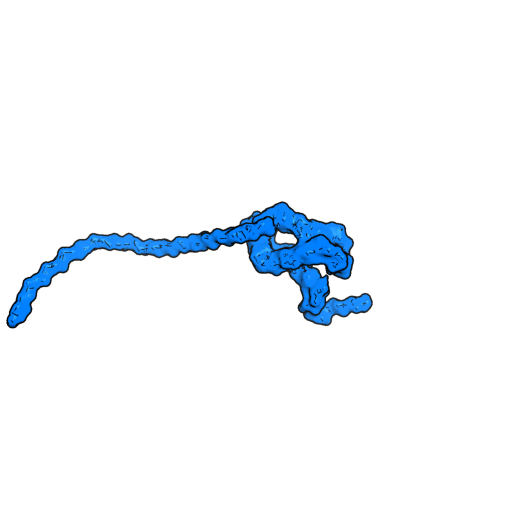 ASP A C 1
ATOM 636 O O . ASP A 1 88 ? -3.442 -6.986 -4.953 1.00 97.62 88 ASP A O 1
ATOM 640 N N . TYR A 1 89 ? -3.953 -4.827 -4.650 1.00 96.50 89 TYR A N 1
ATOM 641 C CA . TYR A 1 89 ? -3.015 -4.342 -5.664 1.00 96.50 89 TYR A CA 1
ATOM 642 C C . TYR A 1 89 ? -1.561 -4.718 -5.337 1.00 96.50 89 TYR A C 1
ATOM 644 O O . TYR A 1 89 ? -0.844 -5.186 -6.220 1.00 96.50 89 TYR A O 1
ATOM 652 N N . TYR A 1 90 ? -1.133 -4.547 -4.082 1.00 97.44 90 TYR A N 1
ATOM 653 C CA . TYR A 1 90 ? 0.232 -4.863 -3.655 1.00 97.44 90 TYR A CA 1
ATOM 654 C C . TYR A 1 90 ? 0.480 -6.376 -3.669 1.00 97.44 90 TYR A C 1
ATOM 656 O O . TYR A 1 90 ? 1.549 -6.804 -4.085 1.00 97.44 90 TYR A O 1
ATOM 664 N N . VAL A 1 91 ? -0.532 -7.190 -3.344 1.00 97.00 91 VAL A N 1
ATOM 665 C CA . VAL A 1 91 ? -0.464 -8.658 -3.487 1.00 97.00 91 VAL A CA 1
ATOM 666 C C . VAL A 1 91 ? -0.211 -9.061 -4.939 1.00 97.00 91 VAL A C 1
ATOM 668 O O . VAL A 1 91 ? 0.720 -9.806 -5.228 1.00 97.00 91 VAL A O 1
ATOM 671 N N . LEU A 1 92 ? -0.994 -8.523 -5.876 1.00 96.56 92 LEU A N 1
ATOM 672 C CA . LEU A 1 92 ? -0.824 -8.826 -7.301 1.00 96.56 92 LEU A CA 1
ATOM 673 C C . LEU A 1 92 ? 0.525 -8.339 -7.847 1.00 96.56 92 LEU A C 1
ATOM 675 O O . LEU A 1 92 ? 1.092 -8.960 -8.749 1.00 96.56 92 LEU A O 1
ATOM 679 N N . LEU A 1 93 ? 1.028 -7.218 -7.330 1.00 96.12 93 LEU A N 1
ATOM 680 C CA . LEU A 1 93 ? 2.322 -6.677 -7.719 1.00 96.12 93 LEU A CA 1
ATOM 681 C C . LEU A 1 93 ? 3.480 -7.540 -7.196 1.00 96.12 93 LEU A C 1
ATOM 683 O O . LEU A 1 93 ? 4.388 -7.832 -7.967 1.00 96.12 93 LEU A O 1
ATOM 687 N N . ASP A 1 94 ? 3.423 -8.005 -5.948 1.00 96.12 94 ASP A N 1
ATOM 688 C CA . ASP A 1 94 ? 4.397 -8.943 -5.373 1.00 96.12 94 ASP A CA 1
ATOM 689 C C . ASP A 1 94 ? 4.438 -10.267 -6.156 1.00 96.12 94 ASP A C 1
ATOM 691 O O . ASP A 1 94 ? 5.497 -10.720 -6.607 1.00 96.12 94 ASP A O 1
ATOM 695 N N . GLU A 1 95 ? 3.261 -10.830 -6.452 1.00 95.25 95 GLU A N 1
ATOM 696 C CA . GLU A 1 95 ? 3.132 -12.017 -7.299 1.00 95.25 95 GLU A CA 1
ATOM 697 C C . GLU A 1 95 ? 3.763 -11.806 -8.682 1.00 95.25 95 GLU A C 1
ATOM 699 O O . GLU A 1 95 ? 4.397 -12.717 -9.229 1.00 95.25 95 GLU A O 1
ATOM 704 N N . PHE A 1 96 ? 3.602 -10.612 -9.261 1.00 94.38 96 PHE A N 1
ATOM 705 C CA . PHE A 1 96 ? 4.232 -10.243 -10.524 1.00 94.38 96 PHE A CA 1
ATOM 706 C C . PHE A 1 96 ? 5.760 -10.154 -10.389 1.00 94.38 96 PHE A C 1
ATOM 708 O O . PHE A 1 96 ? 6.468 -10.752 -11.204 1.00 94.38 96 PHE A O 1
ATOM 715 N N . CYS A 1 97 ? 6.276 -9.485 -9.354 1.00 94.50 97 CYS A N 1
ATOM 716 C CA . CYS A 1 97 ? 7.715 -9.330 -9.118 1.00 94.50 97 CYS A CA 1
ATOM 717 C C . CYS A 1 97 ? 8.428 -10.672 -8.904 1.00 94.50 97 CYS A C 1
ATOM 719 O O . CYS A 1 97 ? 9.571 -10.848 -9.329 1.00 94.50 97 CYS A O 1
ATOM 721 N N . HIS A 1 98 ? 7.739 -11.649 -8.315 1.00 93.00 98 HIS A N 1
ATOM 722 C CA . HIS A 1 98 ? 8.276 -12.987 -8.077 1.00 93.00 98 HIS A CA 1
ATOM 723 C C . HIS A 1 98 ? 7.943 -14.010 -9.171 1.00 93.00 98 HIS A C 1
ATOM 725 O O . HIS A 1 98 ? 8.346 -15.171 -9.072 1.00 93.00 98 HIS A O 1
ATOM 731 N N . GLY A 1 99 ? 7.214 -13.616 -10.220 1.00 83.94 99 GLY A N 1
ATOM 732 C CA . GLY A 1 99 ? 6.760 -14.536 -11.267 1.00 83.94 99 GLY A CA 1
ATOM 733 C C . GLY A 1 99 ? 5.806 -15.625 -10.755 1.00 83.94 99 GLY A C 1
ATOM 734 O O . GLY A 1 99 ? 5.676 -16.677 -11.383 1.00 83.94 99 GLY A O 1
ATOM 735 N N . GLN A 1 100 ? 5.162 -15.383 -9.610 1.00 67.75 100 GLN A N 1
ATOM 736 C CA . GLN A 1 100 ? 4.197 -16.273 -8.962 1.00 67.75 100 GLN A CA 1
ATOM 737 C C . GLN A 1 100 ? 2.771 -16.077 -9.504 1.00 67.75 100 GLN A C 1
ATOM 739 O O . GLN A 1 100 ? 1.909 -16.933 -9.306 1.00 67.75 100 GLN A O 1
ATOM 744 N N . GLY A 1 101 ? 2.541 -15.010 -10.276 1.00 55.97 101 GLY A N 1
ATOM 745 C CA . GLY A 1 101 ? 1.293 -14.789 -10.995 1.00 55.97 101 GLY A CA 1
ATOM 746 C C . GLY A 1 101 ? 1.029 -15.865 -12.054 1.00 55.97 101 GLY A C 1
ATOM 747 O O . GLY A 1 101 ? 1.860 -16.153 -12.922 1.00 55.97 101 GLY A O 1
ATOM 748 N N . VAL A 1 102 ? -0.176 -16.444 -12.018 1.00 47.28 102 VAL A N 1
ATOM 749 C CA . VAL A 1 102 ? -0.737 -17.278 -13.094 1.00 47.28 102 VAL A CA 1
ATOM 750 C C . VAL A 1 102 ? -0.465 -16.581 -14.433 1.00 47.28 102 VAL A C 1
ATOM 752 O O . VAL A 1 102 ? -0.629 -15.372 -14.528 1.00 47.28 102 VAL A O 1
ATOM 755 N N . ARG A 1 103 ? -0.023 -17.322 -15.457 1.00 47.78 103 ARG A N 1
ATOM 756 C CA . ARG A 1 103 ? 0.457 -16.843 -16.777 1.00 47.78 103 ARG A CA 1
ATOM 757 C C . ARG A 1 103 ? -0.564 -16.034 -17.616 1.00 47.78 103 ARG A C 1
ATOM 759 O O . ARG A 1 103 ? -0.821 -16.392 -18.765 1.00 47.78 103 ARG A O 1
ATOM 766 N N . ILE A 1 104 ? -1.160 -14.972 -17.081 1.00 44.69 104 ILE A N 1
ATOM 767 C CA . ILE A 1 104 ? -2.156 -14.126 -17.757 1.00 44.69 104 ILE A CA 1
ATOM 768 C C . ILE A 1 104 ? -1.578 -12.785 -18.219 1.00 44.69 104 ILE A C 1
ATOM 770 O O . ILE A 1 104 ? -2.182 -12.138 -19.067 1.00 44.69 104 ILE A O 1
ATOM 774 N N . TRP A 1 105 ? -0.371 -12.420 -17.783 1.00 42.53 105 TRP A N 1
ATOM 775 C CA . TRP A 1 105 ? 0.333 -11.231 -18.263 1.00 42.53 105 TRP A CA 1
ATOM 776 C C . TRP A 1 105 ? 1.597 -11.647 -19.016 1.00 42.53 105 TRP A C 1
ATOM 778 O O . TRP A 1 105 ? 2.711 -11.591 -18.506 1.00 42.53 105 TRP A O 1
ATOM 788 N N . HIS A 1 106 ? 1.414 -12.125 -20.251 1.00 37.72 106 HIS A N 1
ATOM 789 C CA . HIS A 1 106 ? 2.503 -12.123 -21.227 1.00 37.72 106 HIS A CA 1
ATOM 790 C C . HIS A 1 106 ? 2.874 -10.661 -21.498 1.00 37.72 106 HIS A C 1
ATOM 792 O O . HIS A 1 106 ? 2.179 -9.975 -22.247 1.00 37.72 106 HIS A O 1
ATOM 798 N N . CYS A 1 107 ? 3.968 -10.194 -20.900 1.00 37.47 107 CYS A N 1
ATOM 799 C CA . CYS A 1 107 ? 4.718 -9.068 -21.438 1.00 37.47 107 CYS A CA 1
ATOM 800 C C . CYS A 1 107 ? 5.268 -9.487 -22.812 1.00 37.47 107 CYS A C 1
ATOM 802 O O . CYS A 1 107 ? 6.122 -10.372 -22.897 1.00 37.47 107 CYS A O 1
ATOM 804 N N . GLN A 1 108 ? 4.705 -8.905 -23.872 1.00 34.31 108 GLN A N 1
ATOM 805 C CA . GLN A 1 108 ? 5.372 -8.734 -25.165 1.00 34.31 108 GLN A CA 1
ATOM 806 C C . GLN A 1 108 ? 6.218 -7.468 -25.108 1.00 34.31 108 GLN A C 1
ATOM 808 O O . GLN A 1 108 ? 5.723 -6.486 -24.509 1.00 34.31 108 GLN A O 1
#

pLDDT: mean 78.56, std 22.83, range [32.91, 98.06]

Organism: NCBI:txid129364

Secondary structure (DSSP, 8-state):
-----------------------------TT-SHHHHHHHHHHHHTS-S-HHHHHH-HHHHHHHHHHTSHHHHHHHHHTTS--GGGGHHHHHHHHHHTT-S-S-----

Radius of gyration: 27.1 Å; chains: 1; bounding box: 41×62×85 Å